Protein AF-A0A961T1R1-F1 (afdb_monomer)

Foldseek 3Di:
DFAWEKEWDDQPPPVFNWGWTWIWTDGPPDIDTWTWTWGQDPQAIWTWTRVDLVDPTWTFDHWDDDPQKIWTWTDHDPKTWIWIWGQDPQQKTWIWIFIADPNDTHTDYIYIYHHPPPPPDPDPPPPPDD

Mean predicted aligned error: 10.53 Å

Secondary structure (DSSP, 8-state):
-PEEEEEE------SSSEEEEEEEEEETTEEEEEEEEEEEETTEEEEEETTTTTTTSEEEEEEEEETTEEEEEEEETTEEEEEEEEE-TTSEEEEEEEEEETTEEEEEEEEEEE-TT-------------

Structure (mmCIF, N/CA/C/O backbone):
data_AF-A0A961T1R1-F1
#
_entry.id   AF-A0A961T1R1-F1
#
loop_
_atom_site.group_PDB
_atom_site.id
_atom_site.type_symbol
_atom_site.label_atom_id
_atom_site.label_alt_id
_atom_site.label_comp_id
_atom_site.label_asym_id
_atom_site.label_entity_id
_atom_site.label_seq_id
_atom_site.pdbx_PDB_ins_code
_atom_site.Cartn_x
_atom_site.Cartn_y
_atom_site.Cartn_z
_atom_site.occupancy
_atom_site.B_iso_or_equiv
_atom_site.auth_seq_id
_atom_site.auth_comp_id
_atom_site.auth_asym_id
_atom_site.auth_atom_id
_atom_site.pdbx_PDB_model_num
ATOM 1 N N . GLY A 1 1 ? -12.374 -0.203 -14.661 1.00 46.94 1 GLY A N 1
ATOM 2 C CA . GLY A 1 1 ? -11.634 0.342 -13.509 1.00 46.94 1 GLY A CA 1
ATOM 3 C C . GLY A 1 1 ? -10.651 1.372 -14.010 1.00 46.94 1 GLY A C 1
ATOM 4 O O . GLY A 1 1 ? -10.076 1.163 -15.072 1.00 46.94 1 GLY A O 1
ATOM 5 N N . THR A 1 2 ? -10.496 2.482 -13.298 1.00 49.75 2 THR A N 1
ATOM 6 C CA . THR A 1 2 ? -9.517 3.521 -13.637 1.00 49.75 2 THR A CA 1
ATOM 7 C C . THR A 1 2 ? -8.108 2.965 -13.434 1.00 49.75 2 THR A C 1
ATOM 9 O O . THR A 1 2 ? -7.795 2.451 -12.362 1.00 49.75 2 THR A O 1
ATOM 12 N N . LYS A 1 3 ? -7.271 3.005 -14.476 1.00 52.84 3 LYS A N 1
ATOM 13 C CA . LYS A 1 3 ? -5.871 2.574 -14.403 1.00 52.84 3 LYS A CA 1
ATOM 14 C C . LYS A 1 3 ? -5.019 3.774 -14.004 1.00 52.84 3 LYS A C 1
ATOM 16 O O . LYS A 1 3 ? -5.028 4.779 -14.710 1.00 52.84 3 LYS A O 1
ATOM 21 N N . PHE A 1 4 ? -4.300 3.652 -12.895 1.00 57.81 4 PHE A N 1
ATOM 22 C CA . PHE A 1 4 ? -3.388 4.678 -12.409 1.00 57.81 4 PHE A CA 1
ATOM 23 C C . PHE A 1 4 ? -1.975 4.276 -12.831 1.00 57.81 4 PHE A C 1
ATOM 25 O O . PHE A 1 4 ? -1.487 3.214 -12.442 1.00 57.81 4 PHE A O 1
ATOM 32 N N . THR A 1 5 ? -1.325 5.096 -13.655 1.00 61.16 5 THR A N 1
ATOM 33 C CA . THR A 1 5 ? 0.105 4.922 -13.949 1.00 61.16 5 THR A CA 1
ATOM 34 C C . THR A 1 5 ? 0.869 5.866 -13.046 1.00 61.16 5 THR A C 1
ATOM 36 O O . THR A 1 5 ? 0.666 7.076 -13.129 1.00 61.16 5 THR A O 1
ATOM 39 N N . CYS A 1 6 ? 1.711 5.328 -12.176 1.00 60.31 6 CYS A N 1
ATOM 40 C CA . CYS A 1 6 ? 2.335 6.100 -11.116 1.00 60.31 6 CYS A CA 1
ATOM 41 C C . CYS A 1 6 ? 3.854 5.983 -11.188 1.00 60.31 6 CYS A C 1
ATOM 43 O O . CYS A 1 6 ? 4.381 4.890 -11.388 1.00 60.31 6 CYS A O 1
ATOM 45 N N . VAL A 1 7 ? 4.544 7.104 -11.005 1.00 59.06 7 VAL A N 1
ATOM 46 C CA . VAL A 1 7 ? 6.009 7.169 -10.938 1.00 59.06 7 VAL A CA 1
ATOM 47 C C . VAL A 1 7 ? 6.397 7.413 -9.488 1.00 59.06 7 VAL A C 1
ATOM 49 O O . VAL A 1 7 ? 5.866 8.344 -8.883 1.00 59.06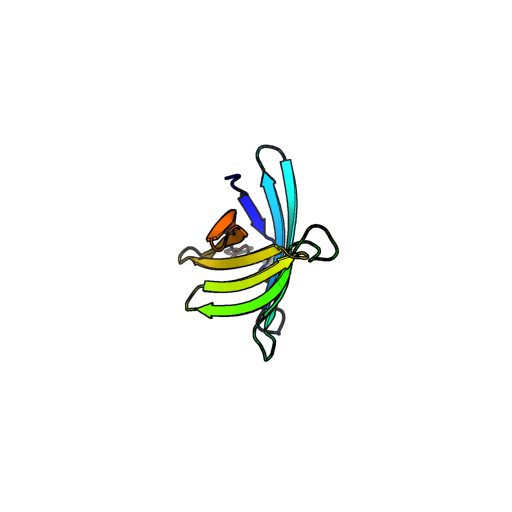 7 VAL A O 1
ATOM 52 N N . PHE A 1 8 ? 7.281 6.576 -8.940 1.00 62.59 8 PHE A N 1
ATOM 53 C CA . PHE A 1 8 ? 7.627 6.578 -7.519 1.00 62.59 8 PHE A CA 1
ATOM 54 C C . PHE A 1 8 ? 9.115 6.802 -7.284 1.00 62.59 8 PHE A C 1
ATOM 56 O O . PHE A 1 8 ? 9.960 6.046 -7.757 1.00 62.59 8 PHE A O 1
ATOM 63 N N . ASN A 1 9 ? 9.415 7.841 -6.515 1.00 53.50 9 ASN A N 1
ATOM 64 C CA . ASN A 1 9 ? 10.756 8.313 -6.218 1.00 53.50 9 ASN A CA 1
ATOM 65 C C . ASN A 1 9 ? 11.272 7.605 -4.963 1.00 53.50 9 ASN A C 1
ATOM 67 O O . ASN A 1 9 ? 11.285 8.164 -3.870 1.00 53.50 9 ASN A O 1
ATOM 71 N N . GLY A 1 10 ? 11.684 6.353 -5.137 1.00 50.00 10 GLY A N 1
ATOM 72 C CA . GLY A 1 10 ? 12.430 5.611 -4.129 1.00 50.00 10 GLY A CA 1
ATOM 73 C C . GLY A 1 10 ? 11.620 4.538 -3.409 1.00 50.00 10 GLY A C 1
ATOM 74 O O . GLY A 1 10 ? 10.482 4.729 -2.995 1.00 50.00 10 GLY A O 1
ATOM 75 N N . LEU A 1 11 ? 12.262 3.384 -3.253 1.00 54.12 11 LEU A N 1
ATOM 76 C CA . LEU A 1 11 ? 11.958 2.412 -2.215 1.00 54.12 11 LEU A CA 1
ATOM 77 C C . LEU A 1 11 ? 13.038 2.629 -1.161 1.00 54.12 11 LEU A C 1
ATOM 79 O O . LEU A 1 11 ? 14.054 1.943 -1.214 1.00 54.12 11 LEU A O 1
ATOM 83 N N . GLU A 1 12 ? 12.907 3.620 -0.276 1.00 48.81 12 GLU A N 1
ATOM 84 C CA . GLU A 1 12 ? 13.886 3.739 0.809 1.00 48.81 12 GLU A CA 1
ATOM 85 C C . GLU A 1 12 ? 13.743 2.503 1.703 1.00 48.81 12 GLU A C 1
ATOM 87 O O . GLU A 1 12 ? 12.706 2.336 2.362 1.00 48.81 12 GLU A O 1
ATOM 92 N N . PRO A 1 13 ? 14.762 1.628 1.777 1.00 46.31 13 PRO A N 1
ATOM 93 C CA . PRO A 1 13 ? 14.811 0.636 2.819 1.00 46.31 13 PRO A CA 1
ATOM 94 C C . PRO A 1 13 ? 15.302 1.389 4.052 1.00 46.31 13 PRO A C 1
ATOM 96 O O . PRO A 1 13 ? 16.464 1.282 4.440 1.00 46.31 13 PRO A O 1
ATOM 99 N N . SER A 1 14 ? 14.430 2.203 4.660 1.00 46.06 14 SER A N 1
ATOM 100 C CA . SER A 1 14 ? 14.704 2.665 6.016 1.00 46.06 14 SER A CA 1
ATOM 101 C C . SER A 1 14 ? 15.005 1.409 6.838 1.00 46.06 14 SER A C 1
ATOM 103 O O . SER A 1 14 ? 14.399 0.358 6.616 1.00 46.06 14 SER A O 1
ATOM 105 N N . SER A 1 15 ? 15.984 1.483 7.730 1.00 47.28 15 SER A N 1
ATOM 106 C CA . SER A 1 15 ? 16.612 0.382 8.483 1.00 47.28 15 SER A CA 1
ATOM 107 C C . SER A 1 15 ? 15.664 -0.560 9.260 1.00 47.28 15 SER A C 1
ATOM 109 O O . SER A 1 15 ? 16.107 -1.488 9.937 1.00 47.28 15 SER A O 1
ATOM 111 N N . ARG A 1 16 ? 14.346 -0.371 9.141 1.00 52.75 16 ARG A N 1
ATOM 112 C CA . ARG A 1 16 ? 13.259 -1.242 9.585 1.00 52.75 16 ARG A CA 1
ATOM 113 C C . ARG A 1 16 ? 12.568 -1.814 8.349 1.00 52.75 16 ARG A C 1
ATOM 115 O O . ARG A 1 16 ? 11.941 -1.062 7.618 1.00 52.75 16 ARG A O 1
ATOM 122 N N . LYS A 1 17 ? 12.649 -3.138 8.151 1.00 64.88 17 LYS A N 1
ATOM 123 C CA . LYS A 1 17 ? 11.979 -3.929 7.090 1.00 64.88 17 LYS A CA 1
ATOM 124 C C . LYS A 1 17 ? 10.616 -3.318 6.699 1.00 64.88 17 LYS A C 1
ATOM 126 O O . LYS A 1 17 ? 9.613 -3.611 7.331 1.00 64.88 17 LYS A O 1
ATOM 131 N N . GLY A 1 18 ? 10.566 -2.450 5.703 1.00 64.75 18 GLY A N 1
ATOM 132 C CA . GLY A 1 18 ? 9.427 -1.573 5.437 1.00 64.75 18 GLY A CA 1
ATOM 133 C C . GLY A 1 18 ? 9.570 -0.930 4.067 1.00 64.75 18 GLY A C 1
ATOM 134 O O . GLY A 1 18 ? 10.571 -1.151 3.389 1.00 64.75 18 GLY A O 1
ATOM 135 N N . MET A 1 19 ? 8.559 -0.183 3.645 1.00 70.38 19 MET A N 1
ATOM 136 C CA . MET A 1 19 ? 8.527 0.491 2.356 1.00 70.38 19 MET A CA 1
ATOM 137 C C . MET A 1 19 ? 7.972 1.896 2.546 1.00 70.38 19 MET A C 1
ATOM 139 O O . MET A 1 19 ? 6.921 2.069 3.163 1.00 70.38 19 MET A O 1
ATOM 143 N N . ASN A 1 20 ? 8.683 2.881 2.012 1.00 72.06 20 ASN A N 1
ATOM 144 C CA . ASN A 1 20 ? 8.162 4.220 1.809 1.00 72.06 20 ASN A CA 1
ATOM 145 C C . ASN A 1 20 ? 8.062 4.458 0.305 1.00 72.06 20 ASN A C 1
ATOM 147 O O . ASN A 1 20 ? 8.930 4.025 -0.449 1.00 72.06 20 ASN A O 1
ATOM 151 N N . ILE A 1 21 ? 6.966 5.068 -0.107 1.00 73.00 21 ILE A N 1
ATOM 152 C CA . ILE A 1 21 ? 6.543 5.223 -1.484 1.00 73.00 21 ILE A CA 1
ATOM 153 C C . ILE A 1 21 ? 6.051 6.668 -1.605 1.00 73.00 21 ILE A C 1
ATOM 155 O O . ILE A 1 21 ? 5.034 7.017 -1.012 1.00 73.00 21 ILE A O 1
ATOM 159 N N . ASP A 1 22 ? 6.742 7.503 -2.376 1.00 73.94 22 ASP A N 1
ATOM 160 C CA . ASP A 1 22 ? 6.291 8.860 -2.717 1.00 73.94 22 ASP A CA 1
ATOM 161 C C . ASP A 1 22 ? 6.312 9.036 -4.234 1.00 73.94 22 ASP A C 1
ATOM 163 O O . ASP A 1 22 ? 7.289 8.675 -4.895 1.00 73.94 22 ASP A O 1
ATOM 167 N N . GLY A 1 23 ? 5.214 9.505 -4.816 1.00 69.25 23 GLY A N 1
ATOM 168 C CA . GLY A 1 23 ? 5.054 9.539 -6.259 1.00 69.25 23 GLY A CA 1
ATOM 169 C C . GLY A 1 23 ? 3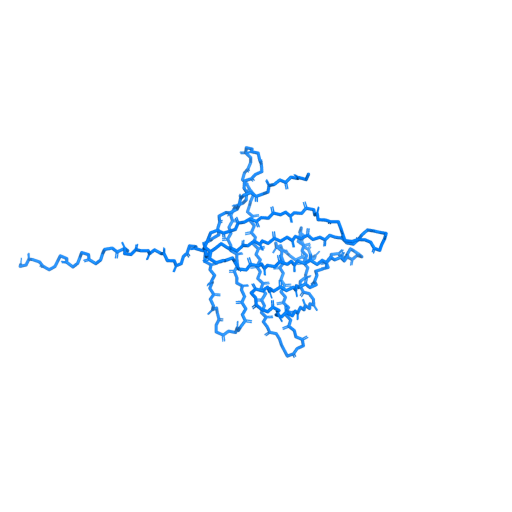.849 10.323 -6.740 1.00 69.25 23 GLY A C 1
ATOM 170 O O . GLY A 1 23 ? 3.080 10.886 -5.966 1.00 69.25 23 GLY A O 1
ATOM 171 N N . ASN A 1 24 ? 3.678 10.349 -8.058 1.00 71.31 24 ASN A N 1
ATOM 172 C CA . ASN A 1 24 ? 2.522 10.959 -8.708 1.00 71.31 24 ASN A CA 1
ATOM 173 C C . ASN A 1 24 ? 1.861 9.950 -9.643 1.00 71.31 24 ASN A C 1
ATOM 175 O O . ASN A 1 24 ? 2.536 9.291 -10.434 1.00 71.31 24 ASN A O 1
ATOM 179 N N . CYS A 1 25 ? 0.537 9.861 -9.572 1.00 70.94 25 CYS A N 1
ATOM 180 C CA . CYS A 1 25 ? -0.286 9.009 -10.412 1.00 70.94 25 CYS A CA 1
ATOM 181 C C . CYS A 1 25 ? -1.016 9.815 -11.471 1.00 70.94 25 CYS A C 1
ATOM 183 O O . CYS A 1 25 ? -1.775 10.734 -11.162 1.00 70.94 25 CYS A O 1
ATOM 185 N N . ARG A 1 26 ? -0.839 9.415 -12.727 1.00 71.88 26 ARG A N 1
ATOM 186 C CA . ARG A 1 26 ? -1.588 9.959 -13.849 1.00 71.88 26 ARG A CA 1
ATOM 187 C C . ARG A 1 26 ? -2.942 9.262 -13.971 1.00 71.88 26 ARG A C 1
ATOM 189 O O . ARG A 1 26 ? -3.011 8.038 -14.104 1.00 71.88 26 ARG A O 1
ATOM 196 N N . VAL A 1 27 ? -4.003 10.062 -13.988 1.00 66.88 27 VAL A N 1
ATOM 197 C CA . VAL A 1 27 ? -5.405 9.660 -14.144 1.00 66.88 27 VAL A CA 1
ATOM 198 C C . VAL A 1 27 ? -5.986 10.397 -15.343 1.00 66.88 27 VAL A C 1
ATOM 200 O O . VAL A 1 27 ? -6.434 11.539 -15.247 1.00 66.88 27 VAL A O 1
ATOM 203 N N . GLY A 1 28 ? -5.919 9.769 -16.517 1.00 71.31 28 GLY A N 1
ATOM 204 C CA . GLY A 1 28 ? -6.260 10.440 -17.772 1.00 71.31 28 GLY A CA 1
ATOM 205 C C . GLY A 1 28 ? -5.286 11.586 -18.071 1.00 71.31 28 GLY A C 1
ATOM 206 O O . GLY A 1 28 ? -4.152 11.334 -18.483 1.00 71.31 28 GLY A O 1
ATOM 207 N N . VAL A 1 29 ? -5.727 12.832 -17.869 1.00 71.75 29 VAL A N 1
ATOM 208 C CA . VAL A 1 29 ? -4.920 14.058 -18.049 1.00 71.75 29 VAL A CA 1
ATOM 209 C C . VAL A 1 29 ? -4.439 14.681 -16.735 1.00 71.75 29 VAL A C 1
ATOM 211 O O . VAL A 1 29 ? -3.606 15.581 -16.769 1.00 71.75 29 VAL A O 1
ATOM 214 N N . PHE A 1 30 ? -4.928 14.205 -15.588 1.00 64.69 30 PHE A N 1
ATOM 215 C CA . PHE A 1 30 ? -4.598 14.760 -14.276 1.00 64.69 30 PHE A CA 1
ATOM 216 C C . PHE A 1 30 ? -3.461 13.986 -13.616 1.00 64.69 30 PHE A C 1
ATOM 218 O O . PHE A 1 30 ? -3.370 12.770 -13.775 1.00 64.69 30 PHE A O 1
ATOM 225 N N . ASN A 1 31 ? -2.623 14.680 -12.849 1.00 72.06 31 ASN A N 1
ATOM 226 C CA . ASN A 1 31 ? -1.629 14.068 -11.972 1.00 72.06 31 ASN A CA 1
ATOM 227 C C . ASN A 1 31 ? -2.073 14.266 -10.521 1.00 72.06 31 ASN A C 1
ATOM 229 O O . ASN A 1 31 ? -2.400 15.386 -10.133 1.00 72.06 31 ASN A O 1
ATOM 233 N N . GLN A 1 32 ? -2.087 13.191 -9.737 1.00 72.50 32 GLN A N 1
ATOM 234 C CA . GLN A 1 32 ? -2.408 13.226 -8.313 1.00 72.50 32 GLN A CA 1
ATOM 235 C C . GLN A 1 32 ? -1.225 12.711 -7.490 1.00 72.50 32 GLN A C 1
ATOM 237 O O . GLN A 1 32 ? -0.685 11.655 -7.833 1.00 72.50 32 GLN A O 1
ATOM 242 N N . PRO A 1 33 ? -0.822 13.418 -6.420 1.00 74.56 33 PRO A N 1
ATOM 243 C CA . PRO A 1 33 ? 0.209 12.927 -5.521 1.00 74.56 33 PRO A CA 1
ATOM 244 C C . PRO A 1 33 ? -0.277 11.655 -4.831 1.00 74.56 33 PRO A C 1
ATOM 246 O O . PRO A 1 33 ? -1.441 11.539 -4.448 1.00 74.56 33 PRO A O 1
ATOM 249 N N . MET A 1 34 ? 0.624 10.693 -4.681 1.00 74.25 34 MET A N 1
ATOM 250 C CA . MET A 1 34 ? 0.340 9.423 -4.045 1.00 74.25 34 MET A CA 1
ATOM 251 C C . MET A 1 34 ? 1.489 9.032 -3.132 1.00 74.25 34 MET A C 1
ATOM 253 O O . MET A 1 34 ? 2.633 8.921 -3.562 1.00 74.25 34 MET A O 1
ATOM 257 N N . LYS A 1 35 ? 1.160 8.808 -1.863 1.00 78.44 35 LYS A N 1
ATOM 258 C CA . LYS A 1 35 ? 2.109 8.443 -0.816 1.00 78.44 35 LYS A CA 1
ATOM 259 C C . LYS A 1 35 ? 1.698 7.130 -0.178 1.00 78.44 35 LYS A C 1
ATOM 261 O O . LYS A 1 35 ? 0.511 6.838 -0.085 1.00 78.44 35 LYS A O 1
ATOM 266 N N . ALA A 1 36 ? 2.651 6.321 0.251 1.00 78.88 36 ALA A N 1
ATOM 267 C CA . ALA A 1 36 ? 2.391 5.176 1.106 1.00 78.88 36 ALA A CA 1
ATOM 268 C C . ALA A 1 36 ? 3.619 4.883 1.958 1.00 78.88 36 ALA A C 1
ATOM 270 O O . ALA A 1 36 ? 4.735 4.848 1.456 1.00 78.88 36 ALA A O 1
ATOM 271 N N . SER A 1 37 ? 3.418 4.616 3.238 1.00 79.75 37 SER A N 1
ATOM 272 C CA . SER A 1 37 ? 4.484 4.211 4.142 1.00 79.75 37 SER A CA 1
ATOM 273 C C . SER A 1 37 ? 4.008 3.039 4.978 1.00 79.75 37 SER A C 1
ATOM 275 O O . SER A 1 37 ? 2.907 3.059 5.515 1.00 79.75 37 SER A O 1
ATOM 277 N N . PHE A 1 38 ? 4.806 1.984 5.081 1.00 79.81 38 PHE A N 1
ATOM 278 C CA . PHE A 1 38 ? 4.523 0.886 5.994 1.00 79.81 38 PHE A CA 1
ATOM 279 C C . PHE A 1 38 ? 5.803 0.249 6.506 1.00 79.81 38 PHE A C 1
ATOM 281 O O . PHE A 1 38 ? 6.771 0.045 5.778 1.00 79.81 38 PHE A O 1
ATOM 288 N N . VAL A 1 39 ? 5.802 -0.095 7.786 1.00 79.62 39 VAL A N 1
ATOM 289 C CA . VAL A 1 39 ? 6.938 -0.672 8.499 1.00 79.62 39 VAL A CA 1
ATOM 290 C C . VAL A 1 39 ? 6.545 -2.014 9.087 1.00 79.62 39 VAL A C 1
ATOM 292 O O . VAL A 1 39 ? 5.415 -2.205 9.540 1.00 79.62 39 VAL A O 1
ATOM 295 N N . ARG A 1 40 ? 7.478 -2.965 9.093 1.00 79.19 40 ARG A N 1
ATOM 296 C CA . ARG A 1 40 ? 7.273 -4.241 9.772 1.00 79.19 40 ARG A CA 1
ATOM 297 C C . ARG A 1 40 ? 7.294 -4.030 11.278 1.00 79.19 40 ARG A C 1
ATOM 299 O O . ARG A 1 40 ? 8.242 -3.471 11.828 1.00 79.19 40 ARG A O 1
ATOM 306 N N . THR A 1 41 ? 6.264 -4.537 11.930 1.00 81.12 41 THR A N 1
ATOM 307 C CA . THR A 1 41 ? 6.126 -4.615 13.382 1.00 81.12 41 THR A CA 1
ATOM 308 C C . THR A 1 41 ? 6.356 -6.059 13.842 1.00 81.12 41 THR A C 1
ATOM 310 O O . THR A 1 41 ? 6.570 -6.965 13.030 1.00 81.12 41 THR A O 1
ATOM 313 N N . SER A 1 42 ? 6.317 -6.307 15.152 1.00 79.88 42 SER A N 1
ATOM 314 C CA . SER A 1 42 ? 6.322 -7.671 15.704 1.00 79.88 42 SER A CA 1
ATOM 315 C C . SER A 1 42 ? 5.084 -8.482 15.296 1.00 79.88 42 SER A C 1
ATOM 317 O O . SER A 1 42 ? 5.172 -9.700 15.176 1.00 79.88 42 SER A O 1
ATOM 319 N N . SER A 1 43 ? 3.957 -7.811 15.041 1.00 76.94 43 SER A N 1
ATOM 320 C CA . SER A 1 43 ? 2.662 -8.407 14.691 1.00 76.94 43 SER A CA 1
ATOM 321 C C . SER A 1 43 ? 2.358 -8.438 13.187 1.00 76.94 43 SER A C 1
ATOM 323 O O . SER A 1 43 ? 1.321 -8.967 12.793 1.00 76.94 43 SER A O 1
ATOM 325 N N . GLY A 1 44 ? 3.231 -7.891 12.334 1.00 82.06 44 GLY A N 1
ATOM 326 C CA . GLY A 1 44 ? 3.006 -7.820 10.890 1.00 82.06 44 GLY A CA 1
ATOM 327 C C . GLY A 1 44 ? 3.536 -6.523 10.294 1.00 82.06 44 GLY A C 1
ATOM 328 O O . GLY A 1 44 ? 4.741 -6.282 10.319 1.00 82.06 44 GLY A O 1
ATOM 329 N N . TYR A 1 45 ? 2.643 -5.705 9.741 1.00 84.31 45 TYR A N 1
ATOM 330 C CA . TYR A 1 45 ? 2.956 -4.402 9.153 1.00 84.31 45 TYR A CA 1
ATOM 331 C C . TYR A 1 45 ? 1.981 -3.343 9.659 1.00 84.31 45 TYR A C 1
ATOM 333 O O . TYR A 1 45 ? 0.805 -3.635 9.860 1.00 84.31 45 TYR A O 1
ATOM 341 N N . SER A 1 46 ? 2.476 -2.123 9.844 1.00 85.88 46 SER A N 1
ATOM 342 C CA . SER A 1 46 ? 1.675 -0.950 10.196 1.00 85.88 46 SER A CA 1
ATOM 343 C C . SER A 1 46 ? 2.132 0.256 9.388 1.00 85.88 46 SER A C 1
ATOM 345 O O . SER A 1 46 ? 3.307 0.345 9.023 1.00 85.88 46 SER A O 1
ATOM 347 N N . GLY A 1 47 ? 1.216 1.163 9.077 1.00 87.88 47 GLY A N 1
ATOM 348 C CA . GLY A 1 47 ? 1.505 2.314 8.237 1.00 87.88 47 GLY A CA 1
ATOM 349 C C . GLY A 1 47 ? 0.257 2.947 7.648 1.00 87.88 47 GLY A C 1
ATOM 350 O O . GLY A 1 47 ? -0.848 2.738 8.141 1.00 87.88 47 GLY A O 1
ATOM 351 N N . GLN A 1 48 ? 0.437 3.718 6.584 1.00 88.00 48 GLN A N 1
ATOM 352 C CA . GLN A 1 48 ? -0.614 4.491 5.938 1.00 88.00 48 GLN A CA 1
ATOM 353 C C . GLN A 1 48 ? -0.431 4.496 4.422 1.00 88.00 48 GLN A C 1
ATOM 355 O O . GLN A 1 48 ? 0.681 4.578 3.902 1.00 88.00 48 GLN A O 1
ATOM 360 N N . PHE A 1 49 ? -1.546 4.424 3.710 1.00 83.25 49 PHE A N 1
ATOM 361 C CA . PHE A 1 49 ? -1.662 4.753 2.297 1.00 83.25 49 PHE A CA 1
ATO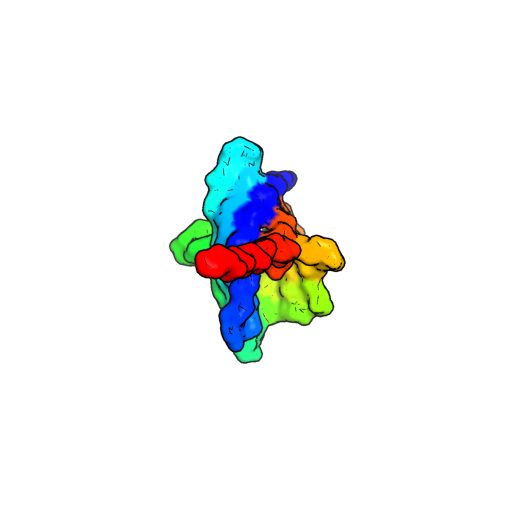M 362 C C . PHE A 1 49 ? -2.328 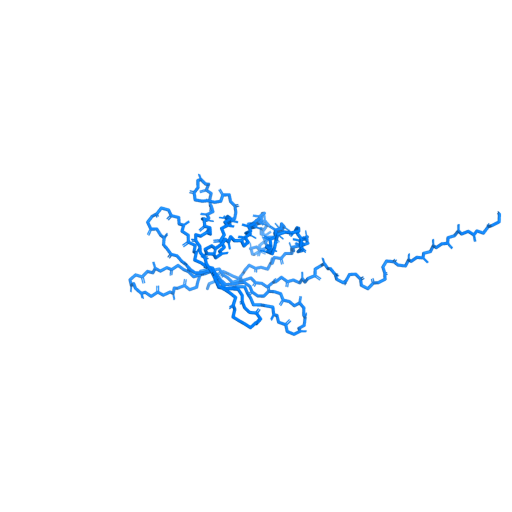6.126 2.173 1.00 83.25 49 PHE A C 1
ATOM 364 O O . PHE A 1 49 ? -3.320 6.377 2.855 1.00 83.25 49 PHE A O 1
ATOM 371 N N . LEU A 1 50 ? -1.803 6.986 1.301 1.00 83.56 50 LEU A N 1
ATOM 372 C CA . LEU A 1 50 ? -2.045 8.432 1.258 1.00 83.56 50 LEU A CA 1
ATOM 373 C C . LEU A 1 50 ? -1.845 9.046 2.652 1.00 83.56 50 LEU A C 1
ATOM 375 O O . LEU A 1 50 ? -0.801 8.829 3.261 1.00 83.56 50 LEU A O 1
ATOM 379 N N . ASP A 1 51 ? -2.854 9.742 3.168 1.00 83.62 51 ASP A N 1
ATOM 380 C CA . ASP A 1 51 ? -2.819 10.418 4.469 1.00 83.62 51 ASP A CA 1
ATOM 381 C C . ASP A 1 51 ? -3.482 9.580 5.584 1.00 83.62 51 ASP A C 1
ATOM 383 O O . ASP A 1 51 ? -3.942 10.109 6.596 1.00 83.62 51 ASP A O 1
ATOM 387 N N . GLY A 1 52 ? -3.591 8.261 5.374 1.00 83.88 52 GLY A N 1
ATOM 388 C CA . GLY A 1 52 ? -4.225 7.335 6.315 1.00 83.88 52 GLY A CA 1
ATOM 389 C C . GLY A 1 52 ? -5.739 7.525 6.461 1.00 83.88 52 GLY A C 1
ATOM 390 O O . GLY A 1 52 ? -6.370 8.314 5.755 1.00 83.88 52 GLY A O 1
ATOM 391 N N . GLU A 1 53 ? -6.343 6.776 7.385 1.00 87.94 53 GLU A N 1
ATOM 392 C CA . GLU A 1 53 ? -7.787 6.804 7.666 1.00 87.94 53 GLU A CA 1
ATOM 393 C C . GLU A 1 53 ? -8.287 8.193 8.103 1.00 87.94 53 GLU A C 1
ATOM 395 O O . GLU A 1 53 ? -9.446 8.532 7.848 1.00 87.94 53 GLU A O 1
ATOM 400 N N . ALA A 1 54 ? -7.421 8.989 8.740 1.00 85.25 54 ALA A N 1
ATOM 401 C CA . ALA A 1 54 ? -7.722 10.344 9.200 1.00 85.25 54 ALA A CA 1
ATOM 402 C C . ALA A 1 54 ? -7.872 11.363 8.053 1.00 85.25 54 ALA A C 1
ATOM 404 O O . ALA A 1 54 ? -8.554 12.371 8.229 1.00 85.25 54 ALA A O 1
ATOM 405 N N . GLY A 1 55 ? -7.258 11.101 6.896 1.00 86.81 55 GLY A N 1
ATOM 406 C CA . GLY A 1 55 ? -7.368 11.926 5.695 1.00 86.81 55 GLY A CA 1
ATOM 407 C C . GLY A 1 55 ? -8.156 11.235 4.582 1.00 86.81 55 GLY A C 1
ATOM 408 O O . GLY A 1 55 ? -9.214 10.632 4.797 1.00 86.81 55 GLY A O 1
ATOM 409 N N . GLU A 1 56 ? -7.622 11.313 3.362 1.00 82.12 56 GLU A N 1
ATOM 410 C CA . GLU A 1 56 ? -8.210 10.680 2.171 1.00 82.12 56 GLU A CA 1
ATOM 411 C C . GLU A 1 56 ? -7.709 9.256 1.902 1.00 82.12 56 GLU A C 1
ATOM 413 O O . GLU A 1 56 ? -8.026 8.643 0.880 1.00 82.12 56 GLU A O 1
ATOM 418 N N . GLY A 1 57 ? -6.940 8.711 2.839 1.00 84.50 57 GLY A N 1
ATOM 419 C CA . GLY A 1 57 ? -6.215 7.467 2.694 1.00 84.50 57 GLY A CA 1
ATOM 420 C C . GLY A 1 57 ? -6.820 6.274 3.416 1.00 84.50 57 GLY A C 1
ATOM 421 O O . GLY A 1 57 ? -8.018 6.190 3.687 1.00 84.50 57 GLY A O 1
ATOM 422 N N . MET A 1 58 ? -5.955 5.307 3.705 1.00 87.75 58 MET A N 1
ATOM 423 C CA . MET A 1 58 ? -6.288 4.114 4.477 1.00 87.75 58 MET A CA 1
ATOM 424 C C . MET A 1 58 ? -5.125 3.738 5.383 1.00 87.75 58 MET A C 1
ATOM 426 O O . MET A 1 58 ? -3.967 3.828 4.978 1.00 87.75 58 MET A O 1
ATOM 430 N N . ASP A 1 59 ? -5.432 3.227 6.564 1.00 90.94 59 ASP A N 1
ATOM 431 C CA . ASP A 1 59 ? -4.426 2.702 7.478 1.00 90.94 59 ASP A CA 1
ATOM 432 C C . ASP A 1 59 ? -4.064 1.270 7.101 1.00 90.94 59 ASP A C 1
ATOM 434 O O . ASP A 1 59 ? -4.939 0.453 6.807 1.00 90.94 59 ASP A O 1
ATOM 438 N N . VAL A 1 60 ? -2.772 0.960 7.141 1.00 89.19 60 VAL A N 1
ATOM 439 C CA . VAL A 1 60 ? -2.247 -0.402 7.072 1.00 89.19 60 VAL A CA 1
ATOM 440 C C . VAL A 1 60 ? -2.267 -0.971 8.486 1.00 89.19 60 VAL A C 1
ATOM 442 O O . VAL A 1 60 ? -1.549 -0.492 9.360 1.00 89.19 60 VAL A O 1
ATOM 445 N N . ILE A 1 61 ? -3.093 -1.991 8.709 1.00 91.06 61 ILE A N 1
ATOM 446 C CA . ILE A 1 61 ? -3.362 -2.554 10.046 1.00 91.06 61 ILE A CA 1
ATOM 447 C C . ILE A 1 61 ? -2.805 -3.968 10.237 1.00 91.06 61 ILE A C 1
ATOM 449 O O . ILE A 1 61 ? -2.949 -4.563 11.303 1.00 91.06 61 ILE A O 1
ATOM 453 N N . GLY A 1 62 ? -2.197 -4.529 9.199 1.00 89.06 62 GLY A N 1
ATOM 454 C CA . GLY A 1 62 ? -1.644 -5.870 9.225 1.00 89.06 62 GLY A CA 1
ATOM 455 C C . GLY A 1 62 ? -1.071 -6.253 7.875 1.00 89.06 62 GLY A C 1
ATOM 456 O O . GLY A 1 62 ? -1.202 -5.530 6.888 1.00 89.06 62 GLY A O 1
ATOM 457 N N . GLY A 1 63 ? -0.420 -7.408 7.822 1.00 85.19 63 GLY A N 1
ATOM 458 C CA . GLY A 1 63 ? 0.058 -7.939 6.560 1.00 85.19 63 GLY A CA 1
ATOM 459 C C . GLY A 1 63 ? 1.094 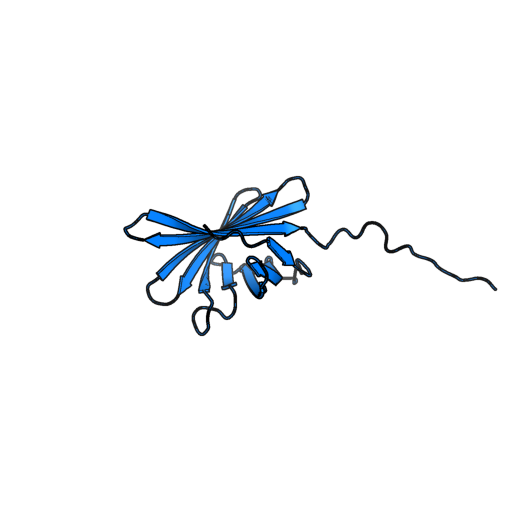-9.029 6.712 1.00 85.19 63 GLY A C 1
ATOM 460 O O . GLY A 1 63 ? 1.616 -9.298 7.794 1.00 85.19 63 GLY A O 1
ATOM 461 N N . ARG A 1 64 ? 1.406 -9.652 5.583 1.00 84.12 64 ARG A N 1
ATOM 462 C CA . ARG A 1 64 ? 2.367 -10.741 5.485 1.00 84.12 64 ARG A CA 1
ATOM 463 C C . ARG A 1 64 ? 3.140 -10.682 4.182 1.00 84.12 64 ARG A C 1
ATOM 465 O O . ARG A 1 64 ? 2.666 -10.180 3.164 1.00 84.12 64 ARG A O 1
ATOM 472 N N . PHE A 1 65 ? 4.322 -11.273 4.232 1.00 79.19 65 PHE A N 1
ATOM 473 C CA . PHE A 1 65 ? 5.145 -11.525 3.065 1.00 79.19 65 PHE A CA 1
ATOM 474 C C . PHE A 1 65 ? 4.868 -12.934 2.535 1.00 79.19 65 PHE A C 1
ATOM 476 O O . PHE A 1 65 ? 4.791 -13.886 3.311 1.00 79.19 65 PHE A O 1
ATOM 483 N N . ALA A 1 66 ? 4.711 -13.065 1.224 1.00 80.00 66 ALA A N 1
ATOM 484 C CA . ALA A 1 66 ? 4.470 -14.323 0.534 1.00 80.00 66 ALA A CA 1
ATOM 485 C C . ALA A 1 66 ? 5.271 -14.349 -0.778 1.00 80.00 66 ALA A C 1
ATOM 487 O O . ALA A 1 66 ? 4.796 -13.902 -1.823 1.00 80.00 66 ALA A O 1
ATOM 488 N N . GLY A 1 67 ? 6.501 -14.867 -0.726 1.00 81.88 67 GLY A N 1
ATOM 489 C CA . GLY A 1 67 ? 7.373 -14.977 -1.900 1.00 81.88 67 GLY A CA 1
ATOM 490 C C . GLY A 1 67 ? 7.836 -13.610 -2.404 1.00 81.88 67 GLY A C 1
ATOM 491 O O . GLY A 1 67 ? 8.614 -12.955 -1.738 1.00 81.88 67 GLY A O 1
ATOM 492 N N . SER A 1 68 ? 7.367 -13.162 -3.566 1.00 77.94 68 SER A N 1
ATOM 493 C CA . SER A 1 68 ? 7.643 -11.815 -4.103 1.00 77.94 68 SER A CA 1
ATOM 494 C C . SER A 1 68 ? 6.546 -10.791 -3.776 1.00 77.94 68 SER A C 1
ATOM 496 O O . SER A 1 68 ? 6.562 -9.668 -4.287 1.00 77.94 68 SER A O 1
ATOM 498 N N . LYS A 1 69 ? 5.553 -11.189 -2.968 1.00 83.69 69 LYS A N 1
ATOM 499 C CA . LYS A 1 69 ? 4.345 -10.410 -2.688 1.00 83.69 69 LYS A CA 1
ATOM 500 C C . LYS A 1 69 ? 4.305 -9.961 -1.237 1.00 83.69 69 LYS A C 1
ATOM 502 O O . LYS A 1 69 ? 4.495 -10.760 -0.324 1.00 83.69 69 LYS A O 1
ATOM 507 N N . VAL A 1 70 ? 3.953 -8.704 -1.026 1.00 82.62 70 VAL A N 1
ATOM 508 C CA . VAL A 1 70 ? 3.475 -8.186 0.252 1.00 82.62 70 VAL A CA 1
ATOM 509 C C . VAL A 1 70 ? 1.960 -8.082 0.156 1.00 82.62 70 VAL A C 1
ATOM 511 O O . VAL A 1 70 ? 1.437 -7.458 -0.764 1.00 82.62 70 VAL A O 1
ATOM 514 N N . VAL A 1 71 ? 1.250 -8.709 1.087 1.00 88.56 71 VAL A N 1
ATOM 515 C CA . VAL A 1 71 ? -0.205 -8.591 1.211 1.00 88.56 71 VAL A CA 1
ATOM 516 C C . VAL A 1 71 ? -0.482 -7.893 2.529 1.00 88.56 71 VAL A C 1
ATOM 518 O O . VAL A 1 71 ? -0.159 -8.450 3.576 1.00 88.56 71 VAL A O 1
ATOM 521 N N . VAL A 1 72 ? -1.045 -6.690 2.480 1.00 88.50 72 VAL A N 1
ATOM 522 C CA . VAL A 1 72 ? -1.371 -5.893 3.665 1.00 88.50 72 VAL A CA 1
ATOM 523 C C . VAL A 1 72 ? -2.868 -5.642 3.768 1.00 88.50 72 VAL A C 1
ATOM 525 O O . VAL A 1 72 ? -3.554 -5.439 2.764 1.00 88.50 72 VAL A O 1
ATOM 528 N N . ASP A 1 73 ? -3.370 -5.660 4.994 1.00 91.75 73 ASP A N 1
ATOM 529 C CA . ASP A 1 73 ? -4.749 -5.318 5.312 1.00 91.75 73 ASP A CA 1
ATOM 530 C C . ASP A 1 73 ? -4.859 -3.806 5.483 1.00 91.75 73 ASP A C 1
ATOM 532 O O . ASP A 1 73 ? -4.068 -3.192 6.204 1.00 91.75 73 ASP A O 1
ATOM 536 N N . VAL A 1 74 ? -5.850 -3.214 4.819 1.00 90.56 74 VAL A N 1
ATOM 537 C CA . VAL A 1 74 ? -6.079 -1.767 4.821 1.00 90.56 74 VAL A CA 1
ATOM 538 C C . VAL A 1 74 ? -7.476 -1.421 5.322 1.00 90.56 74 VAL A C 1
ATOM 540 O O . VAL A 1 74 ? -8.437 -2.166 5.103 1.00 90.56 74 VAL A O 1
ATOM 543 N N . LYS A 1 75 ? -7.603 -0.288 6.007 1.00 90.56 75 LYS A N 1
ATOM 544 C CA . LYS A 1 75 ? -8.843 0.152 6.653 1.00 90.56 75 LYS A CA 1
ATOM 545 C C . LYS A 1 75 ? -9.078 1.649 6.463 1.00 90.56 75 LYS A C 1
ATOM 547 O O . LYS A 1 75 ? -8.155 2.441 6.595 1.00 90.56 75 LYS A O 1
ATOM 552 N N . ARG A 1 76 ? -10.339 2.027 6.234 1.00 89.44 76 ARG A N 1
ATOM 553 C CA . ARG A 1 76 ? -10.831 3.406 6.385 1.00 89.44 76 ARG A CA 1
ATOM 554 C C . ARG A 1 76 ? -12.236 3.373 6.978 1.00 89.44 76 ARG A C 1
ATOM 556 O O . ARG A 1 76 ? -13.165 2.928 6.310 1.00 89.44 76 ARG A O 1
ATOM 563 N N . LYS A 1 77 ? -12.414 3.833 8.213 1.00 86.69 77 LYS A N 1
ATOM 564 C CA . LYS A 1 77 ? -13.667 3.754 8.977 1.00 86.69 77 LYS A CA 1
ATOM 565 C C . LYS A 1 77 ? -14.173 2.309 9.018 1.00 86.69 77 LYS A C 1
ATOM 567 O O . LYS A 1 77 ? -13.456 1.407 9.466 1.00 86.69 77 LYS A O 1
ATOM 572 N N . ASP A 1 78 ? -15.359 2.058 8.482 1.00 85.06 78 ASP A N 1
ATOM 573 C CA . ASP A 1 78 ? -15.946 0.718 8.391 1.00 85.06 78 ASP A CA 1
ATOM 574 C C . ASP A 1 78 ? -15.531 -0.037 7.122 1.00 85.06 78 ASP A C 1
ATOM 576 O O . ASP A 1 78 ? -15.721 -1.250 7.020 1.00 85.06 78 ASP A O 1
ATOM 580 N N . LEU A 1 79 ? -14.886 0.642 6.168 1.00 85.31 79 LEU A N 1
ATOM 581 C CA . LEU A 1 79 ? -14.340 -0.003 4.985 1.00 85.31 79 LEU A CA 1
ATOM 582 C C . LEU A 1 79 ? -13.096 -0.808 5.362 1.00 85.31 79 LEU A C 1
ATOM 584 O O . LEU A 1 79 ? -12.210 -0.373 6.107 1.00 85.31 79 LEU A O 1
ATOM 588 N N . ARG A 1 80 ? -13.039 -2.022 4.824 1.00 90.81 80 ARG A N 1
ATOM 589 C CA . ARG A 1 80 ? -11.901 -2.934 4.924 1.00 90.81 80 ARG A CA 1
ATOM 590 C C . ARG A 1 80 ? -11.474 -3.319 3.525 1.00 90.81 80 ARG A C 1
ATOM 592 O O . ARG A 1 80 ? -12.317 -3.537 2.658 1.00 90.81 80 ARG A O 1
ATOM 599 N N . GLY A 1 81 ? -10.180 -3.461 3.319 1.00 91.44 81 GLY A N 1
ATOM 600 C CA . GLY A 1 81 ? -9.610 -3.846 2.045 1.00 91.44 81 GLY A CA 1
ATOM 601 C C . GLY A 1 81 ? -8.316 -4.617 2.210 1.00 91.44 81 GLY A C 1
ATOM 602 O O . GLY A 1 81 ? -7.851 -4.868 3.320 1.00 91.44 81 GLY A O 1
ATOM 603 N N . VAL A 1 82 ? -7.750 -4.992 1.074 1.00 91.69 82 VAL A N 1
ATOM 604 C CA . VAL A 1 82 ? -6.451 -5.644 0.972 1.00 91.69 82 VAL A CA 1
ATOM 605 C C . VAL A 1 82 ? -5.661 -4.927 -0.106 1.00 91.69 82 VAL A C 1
ATOM 607 O O . VAL A 1 82 ? -6.167 -4.699 -1.208 1.00 91.69 82 VAL A O 1
ATOM 610 N N . MET A 1 83 ? -4.417 -4.598 0.203 1.00 87.81 83 MET A N 1
ATOM 611 C CA . MET A 1 83 ? -3.441 -4.147 -0.772 1.00 87.81 83 MET A CA 1
ATOM 612 C C . MET A 1 83 ? -2.429 -5.265 -1.014 1.00 87.81 83 MET A C 1
ATOM 614 O O . MET A 1 83 ? -1.894 -5.861 -0.083 1.00 87.81 83 MET A O 1
ATOM 618 N N . VAL A 1 84 ? -2.165 -5.554 -2.283 1.00 87.94 84 VAL A N 1
ATOM 619 C CA . VAL A 1 84 ? -1.162 -6.527 -2.713 1.00 87.94 84 VAL A CA 1
ATOM 620 C C . VAL A 1 84 ? -0.102 -5.788 -3.503 1.00 87.94 84 VAL A C 1
ATOM 622 O O . VAL A 1 84 ? -0.416 -5.261 -4.563 1.00 87.94 84 VAL A O 1
ATOM 625 N N . ALA A 1 85 ? 1.133 -5.780 -3.016 1.00 82.69 85 ALA A N 1
ATOM 626 C CA . ALA A 1 85 ? 2.301 -5.288 -3.732 1.00 82.69 85 ALA A CA 1
ATOM 627 C C . ALA A 1 85 ? 3.146 -6.484 -4.191 1.00 82.69 85 ALA A C 1
ATOM 629 O O . ALA A 1 85 ? 3.623 -7.260 -3.370 1.00 82.69 85 ALA A O 1
ATOM 630 N N . ASN A 1 86 ? 3.308 -6.670 -5.497 1.00 85.31 86 ASN A N 1
ATOM 631 C CA . ASN A 1 86 ? 4.034 -7.779 -6.106 1.00 85.31 86 ASN A CA 1
ATOM 632 C C . ASN A 1 86 ? 5.235 -7.259 -6.888 1.00 85.31 86 ASN A C 1
ATOM 634 O O . ASN A 1 86 ? 5.052 -6.600 -7.913 1.00 85.31 86 ASN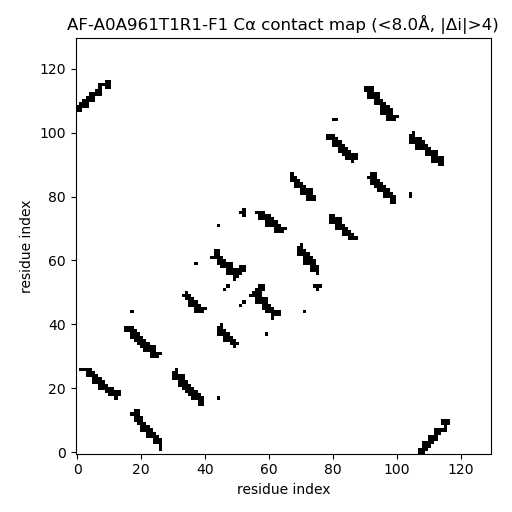 A O 1
ATOM 638 N N . LEU A 1 87 ? 6.442 -7.597 -6.441 1.00 77.81 87 LEU A N 1
ATOM 639 C CA . LEU A 1 87 ? 7.644 -7.343 -7.222 1.00 77.81 87 LEU A CA 1
ATOM 640 C C . LEU A 1 87 ? 7.701 -8.349 -8.377 1.00 77.81 87 LEU A C 1
ATOM 642 O O . LEU A 1 87 ? 7.620 -9.561 -8.176 1.00 77.81 87 LEU A O 1
ATOM 646 N N . THR A 1 88 ? 7.772 -7.832 -9.595 1.00 79.88 88 THR A N 1
ATOM 647 C CA . THR A 1 88 ? 7.895 -8.622 -10.820 1.00 79.88 88 THR A CA 1
ATOM 648 C C . THR A 1 88 ? 9.368 -8.850 -11.167 1.00 79.88 88 THR A C 1
ATOM 650 O O . THR A 1 88 ? 10.213 -8.078 -10.717 1.00 79.88 88 THR A O 1
ATOM 653 N N . PRO A 1 89 ? 9.689 -9.861 -11.995 1.00 77.88 89 PRO A N 1
ATOM 654 C CA . PRO A 1 89 ? 11.067 -10.127 -12.419 1.00 77.88 89 PRO A CA 1
ATOM 655 C C . PRO A 1 89 ? 11.759 -8.965 -13.148 1.00 77.88 89 PRO A C 1
ATOM 657 O O . PRO A 1 89 ? 12.978 -8.896 -13.130 1.00 77.88 89 PRO A O 1
ATOM 660 N N . ASN A 1 90 ? 11.001 -8.046 -13.756 1.00 75.69 90 ASN A N 1
ATOM 661 C CA . ASN A 1 90 ? 11.540 -6.896 -14.495 1.00 75.69 90 ASN A CA 1
ATOM 662 C C . ASN A 1 90 ? 11.698 -5.651 -13.598 1.00 75.69 90 ASN A C 1
ATOM 664 O O . ASN A 1 90 ? 11.483 -4.537 -14.067 1.00 75.69 90 ASN A O 1
ATOM 668 N N . ASP A 1 91 ? 11.918 -5.842 -12.294 1.00 71.75 91 ASP A N 1
ATOM 669 C CA . ASP A 1 91 ? 12.018 -4.775 -11.284 1.00 71.75 91 ASP A CA 1
ATOM 670 C C . ASP A 1 91 ? 10.824 -3.800 -11.229 1.00 71.75 91 ASP A C 1
ATOM 672 O O . ASP A 1 91 ? 10.917 -2.688 -10.705 1.00 71.75 91 ASP A O 1
ATOM 676 N N . LYS A 1 92 ? 9.649 -4.231 -11.708 1.00 75.69 92 LYS A N 1
ATOM 677 C CA . LYS A 1 92 ? 8.397 -3.474 -11.554 1.00 75.69 92 LYS A CA 1
ATOM 678 C C . LYS A 1 92 ? 7.642 -3.930 -10.319 1.00 75.69 92 LYS A C 1
ATOM 680 O O . LYS A 1 92 ? 7.458 -5.132 -10.126 1.00 75.69 92 LYS A O 1
ATOM 685 N N . LEU A 1 93 ? 7.132 -2.999 -9.526 1.00 76.25 93 LEU A N 1
ATOM 686 C CA . LEU A 1 93 ? 6.260 -3.266 -8.391 1.00 76.25 93 LEU A CA 1
ATOM 687 C C . LEU A 1 93 ? 4.799 -3.062 -8.806 1.00 76.25 93 LEU A C 1
ATOM 689 O O . LEU A 1 93 ? 4.349 -1.946 -9.035 1.00 76.25 93 LEU A O 1
ATOM 693 N N . ASN A 1 94 ? 4.034 -4.144 -8.905 1.00 82.25 94 ASN A N 1
ATOM 694 C CA . ASN A 1 94 ? 2.600 -4.072 -9.181 1.00 82.25 94 ASN A CA 1
ATOM 695 C C . ASN A 1 94 ? 1.834 -3.985 -7.869 1.00 82.25 94 ASN A C 1
ATOM 697 O O . ASN A 1 94 ? 1.881 -4.927 -7.082 1.00 82.25 94 ASN A O 1
ATOM 701 N N . ILE A 1 95 ? 1.095 -2.903 -7.651 1.00 81.12 95 ILE A N 1
ATOM 702 C CA . ILE A 1 95 ? 0.252 -2.744 -6.469 1.00 81.12 95 ILE A CA 1
ATOM 703 C C . ILE A 1 95 ? -1.218 -2.786 -6.882 1.00 81.12 95 ILE A C 1
ATOM 705 O O . ILE A 1 95 ? -1.640 -2.171 -7.858 1.00 81.12 95 ILE A O 1
ATOM 709 N N . THR A 1 96 ? -2.022 -3.548 -6.153 1.00 84.81 96 THR A N 1
ATOM 710 C CA . THR A 1 96 ? -3.474 -3.619 -6.334 1.00 84.81 96 THR A CA 1
ATOM 711 C C . THR A 1 96 ? -4.151 -3.411 -4.998 1.00 84.81 96 THR A C 1
ATOM 713 O O . THR A 1 96 ? -3.843 -4.113 -4.040 1.00 84.81 96 THR A O 1
ATOM 716 N N . ILE A 1 97 ? -5.094 -2.479 -4.945 1.00 84.88 97 ILE A N 1
ATOM 717 C CA . ILE A 1 97 ? -5.930 -2.218 -3.780 1.00 84.88 97 ILE A CA 1
ATOM 718 C C . ILE A 1 97 ? -7.337 -2.705 -4.094 1.00 84.88 97 ILE A C 1
ATOM 720 O O . ILE A 1 97 ? -7.958 -2.293 -5.079 1.00 84.88 97 ILE A O 1
ATOM 724 N N . SER A 1 98 ? -7.836 -3.581 -3.233 1.00 88.19 98 SER A N 1
ATOM 725 C CA . SER A 1 98 ? -9.196 -4.099 -3.292 1.00 88.19 98 SER A CA 1
ATOM 726 C C . SER A 1 98 ? -9.944 -3.736 -2.024 1.00 88.19 98 SER A C 1
ATOM 728 O O . SER A 1 98 ? -9.412 -3.891 -0.929 1.00 88.19 98 SER A O 1
ATOM 730 N N . VAL A 1 99 ? -11.192 -3.304 -2.158 1.00 88.00 99 VAL A N 1
ATOM 731 C CA . VAL A 1 99 ? -12.085 -3.061 -1.019 1.00 88.00 99 VAL A CA 1
ATOM 732 C C . VAL A 1 99 ? -13.080 -4.205 -0.895 1.00 88.00 99 VAL A C 1
ATOM 734 O O . VAL A 1 99 ? -13.462 -4.826 -1.888 1.00 88.00 99 VAL A O 1
ATOM 737 N N . ARG A 1 100 ? -13.481 -4.520 0.334 1.00 88.62 100 ARG A N 1
ATOM 738 C CA . ARG A 1 100 ? -14.461 -5.563 0.614 1.00 88.62 100 ARG A CA 1
ATOM 739 C C . ARG A 1 100 ? -15.867 -4.978 0.534 1.00 88.62 100 ARG A C 1
ATOM 741 O O . ARG A 1 100 ? -16.220 -4.109 1.322 1.00 88.62 100 ARG A O 1
ATOM 748 N N . VAL A 1 101 ? -16.675 -5.502 -0.382 1.00 86.75 101 VAL A N 1
ATOM 749 C CA . VAL A 1 101 ? -18.089 -5.153 -0.563 1.00 86.75 101 VAL A CA 1
ATOM 750 C C . VAL A 1 101 ? -18.886 -6.450 -0.615 1.00 86.75 101 VAL A C 1
ATOM 752 O O . VAL A 1 101 ? -18.569 -7.327 -1.416 1.00 86.75 101 VAL A O 1
ATOM 755 N N . GLN A 1 102 ? -19.899 -6.602 0.248 1.00 87.38 102 GLN A N 1
ATOM 756 C CA . GLN A 1 102 ? -20.740 -7.814 0.311 1.00 87.38 102 GLN A CA 1
ATOM 757 C C . GLN A 1 102 ? -19.905 -9.111 0.360 1.00 87.38 102 GLN A C 1
ATOM 759 O O . GLN A 1 102 ? -20.084 -10.017 -0.451 1.00 87.38 102 GLN A O 1
ATOM 764 N N . ASN A 1 103 ? -18.919 -9.158 1.261 1.00 84.25 103 ASN A N 1
ATOM 765 C CA . ASN A 1 103 ? -17.991 -10.283 1.440 1.00 84.25 103 ASN A CA 1
ATOM 766 C C . ASN A 1 103 ? -17.112 -10.629 0.218 1.00 84.25 103 ASN A C 1
ATOM 768 O O . ASN A 1 103 ? -16.431 -11.651 0.230 1.00 84.25 103 ASN A O 1
ATOM 772 N N . ARG A 1 104 ? -17.044 -9.765 -0.801 1.00 85.56 104 ARG A N 1
ATOM 773 C CA . ARG A 1 104 ? -16.182 -9.930 -1.982 1.00 85.56 104 ARG A CA 1
ATOM 774 C C . ARG A 1 104 ? -15.121 -8.839 -2.036 1.00 85.56 104 ARG A C 1
ATOM 776 O O . ARG A 1 104 ? -15.401 -7.694 -1.699 1.00 85.56 104 ARG A O 1
ATOM 783 N N . LEU A 1 105 ? -13.905 -9.187 -2.457 1.00 85.88 105 LEU A N 1
ATOM 784 C CA . LEU A 1 105 ? -12.848 -8.211 -2.730 1.00 85.88 105 LEU A CA 1
ATOM 785 C C . LEU A 1 105 ? -13.008 -7.687 -4.156 1.00 85.88 105 LEU A C 1
ATOM 787 O O . LEU A 1 105 ? -12.909 -8.452 -5.112 1.00 85.88 105 LEU A O 1
ATOM 791 N N . ILE A 1 106 ? -13.252 -6.387 -4.283 1.00 84.75 106 ILE A N 1
ATOM 792 C CA . ILE A 1 106 ? -13.402 -5.704 -5.565 1.00 84.75 106 ILE A CA 1
ATOM 793 C C . ILE A 1 106 ? -12.163 -4.827 -5.788 1.00 84.75 106 ILE A C 1
ATOM 795 O O . ILE A 1 106 ? -11.935 -3.913 -4.988 1.00 84.75 106 ILE A O 1
ATOM 799 N N . PRO A 1 107 ? -11.347 -5.085 -6.829 1.00 81.38 107 PRO A N 1
ATOM 800 C CA . PRO A 1 107 ? -10.183 -4.263 -7.129 1.00 81.38 107 PRO A CA 1
ATOM 801 C C . PRO A 1 107 ? -10.644 -2.893 -7.621 1.00 81.38 107 PRO A C 1
ATOM 803 O O . PRO A 1 107 ? -11.356 -2.781 -8.620 1.00 81.38 107 PRO A O 1
ATOM 806 N N . VAL A 1 108 ? -10.236 -1.847 -6.912 1.00 78.00 108 VAL A N 1
ATOM 807 C CA . VAL A 1 108 ? -10.625 -0.463 -7.221 1.00 78.00 108 VAL A CA 1
ATOM 808 C C . VAL A 1 108 ? -9.474 0.338 -7.802 1.00 78.00 108 VAL A C 1
ATOM 810 O O . VAL A 1 108 ? -9.699 1.218 -8.629 1.00 78.00 108 VAL A O 1
ATOM 813 N N . ILE A 1 109 ? -8.242 0.008 -7.411 1.00 74.56 109 ILE A N 1
ATOM 814 C CA . ILE A 1 109 ? -7.037 0.700 -7.860 1.00 74.56 109 ILE A CA 1
ATOM 815 C C . ILE A 1 109 ? -5.994 -0.354 -8.221 1.00 74.56 109 ILE A C 1
ATOM 817 O O . ILE A 1 109 ? -5.660 -1.217 -7.409 1.00 74.56 109 ILE A O 1
ATOM 821 N N . GLY A 1 110 ? -5.473 -0.269 -9.442 1.00 76.50 110 GLY A N 1
ATOM 822 C CA . GLY A 1 110 ? -4.307 -1.021 -9.893 1.00 76.50 110 GLY A CA 1
ATOM 823 C C . GLY A 1 110 ? -3.242 -0.053 -10.388 1.00 76.50 110 GLY A C 1
ATOM 824 O O . GLY A 1 110 ? -3.559 0.876 -11.135 1.00 76.50 110 GLY A O 1
ATOM 825 N N . MET A 1 111 ? -2.003 -0.278 -9.964 1.00 75.12 111 MET A N 1
ATOM 826 C CA . MET A 1 111 ? -0.844 0.538 -10.312 1.00 75.12 111 MET A CA 1
ATOM 827 C C . MET A 1 111 ? 0.381 -0.345 -10.566 1.00 75.12 111 MET A C 1
ATOM 829 O O . MET A 1 111 ? 0.538 -1.412 -9.971 1.00 75.12 111 MET A O 1
ATOM 833 N N . THR A 1 112 ? 1.262 0.125 -11.439 1.00 74.44 112 THR A N 1
ATOM 834 C CA . THR A 1 112 ? 2.567 -0.484 -11.714 1.00 74.44 112 THR A CA 1
ATOM 835 C C . THR A 1 112 ? 3.620 0.586 -11.518 1.00 74.44 112 THR A C 1
ATOM 837 O O . THR A 1 112 ? 3.481 1.673 -12.076 1.00 74.44 112 THR A O 1
ATOM 840 N N . LEU A 1 113 ? 4.622 0.280 -10.700 1.00 71.31 113 LEU A N 1
ATOM 841 C CA . LEU A 1 113 ? 5.706 1.184 -10.352 1.00 71.31 113 LEU A CA 1
ATOM 842 C C . LEU A 1 113 ? 6.979 0.627 -10.964 1.00 71.31 113 LEU A C 1
ATOM 844 O O . LEU A 1 113 ? 7.256 -0.562 -10.816 1.00 71.31 113 LEU A O 1
ATOM 848 N N . ASP A 1 114 ? 7.764 1.477 -11.605 1.00 68.25 114 ASP A N 1
ATOM 849 C CA . ASP A 1 114 ? 9.128 1.130 -11.982 1.00 68.25 114 ASP A CA 1
ATOM 850 C C . ASP A 1 114 ? 10.054 1.451 -10.803 1.00 68.25 114 ASP A C 1
ATOM 852 O O . ASP A 1 114 ? 9.919 2.497 -10.161 1.00 68.25 114 ASP A O 1
ATOM 856 N N . ARG A 1 115 ? 10.976 0.543 -10.471 1.00 61.59 115 ARG A N 1
ATOM 857 C CA . ARG A 1 115 ? 11.957 0.786 -9.414 1.00 61.59 115 ARG A CA 1
ATOM 858 C C . ARG A 1 115 ? 12.973 1.817 -9.900 1.00 61.59 115 ARG A C 1
ATOM 860 O O . ARG A 1 115 ? 13.955 1.471 -10.548 1.00 61.59 115 ARG A O 1
ATOM 867 N N . ILE A 1 116 ? 12.770 3.083 -9.539 1.00 51.69 116 ILE A N 1
ATOM 868 C CA . ILE A 1 116 ? 13.789 4.125 -9.709 1.00 51.69 116 ILE A CA 1
ATOM 869 C C . ILE A 1 116 ? 14.837 3.902 -8.613 1.00 51.69 116 ILE A C 1
ATOM 871 O O . ILE A 1 116 ? 14.739 4.399 -7.495 1.00 51.69 116 ILE A O 1
ATOM 875 N N . GLY A 1 117 ? 15.756 2.989 -8.901 1.00 46.69 117 GLY A N 1
ATOM 876 C CA . GLY A 1 117 ? 16.758 2.482 -7.964 1.00 46.69 117 GLY A CA 1
ATOM 877 C C . GLY A 1 117 ? 17.816 1.587 -8.610 1.00 46.69 117 GLY A C 1
ATOM 878 O O . GLY A 1 117 ? 18.736 1.156 -7.926 1.00 46.69 117 GLY A O 1
ATOM 879 N N . GLN A 1 118 ? 17.714 1.345 -9.916 1.00 40.06 118 GLN A N 1
ATOM 880 C CA . GLN A 1 118 ? 18.872 1.147 -10.776 1.00 40.06 118 GLN A CA 1
ATOM 881 C C . GLN A 1 118 ? 18.849 2.270 -11.810 1.00 40.06 118 GLN A C 1
ATOM 883 O O . GLN A 1 118 ? 18.363 2.117 -12.923 1.00 40.06 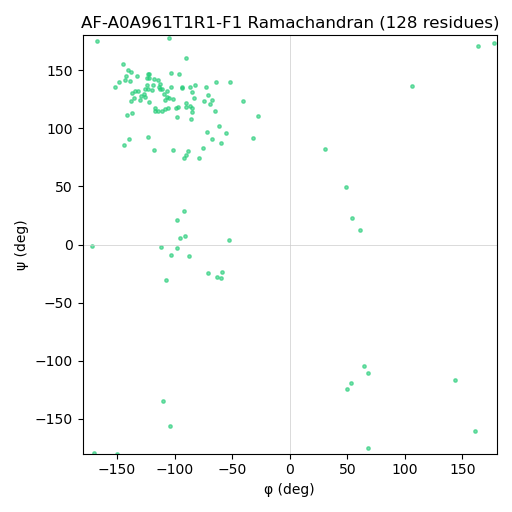118 GLN A O 1
ATOM 888 N N . THR A 1 119 ? 19.330 3.450 -11.422 1.00 33.47 119 THR A N 1
ATOM 889 C CA . THR A 1 119 ? 20.149 4.177 -12.388 1.00 33.47 119 THR A CA 1
ATOM 890 C C . THR A 1 119 ? 21.337 3.269 -12.661 1.00 33.47 119 THR A C 1
ATOM 892 O O . THR A 1 119 ? 22.235 3.165 -11.825 1.00 33.47 119 THR A O 1
ATOM 895 N N . ASP A 1 120 ? 21.295 2.585 -13.801 1.00 35.31 120 ASP A N 1
ATOM 896 C CA . ASP A 1 120 ? 22.500 2.378 -14.589 1.00 35.31 120 ASP A CA 1
ATOM 897 C C . ASP A 1 120 ? 23.282 3.697 -14.561 1.00 35.31 120 ASP A C 1
ATOM 899 O O . ASP A 1 120 ? 22.712 4.755 -14.838 1.00 35.31 120 ASP A O 1
ATOM 903 N N . ASP A 1 121 ? 24.532 3.633 -14.114 1.00 35.81 121 ASP A N 1
ATOM 904 C CA . ASP A 1 121 ? 25.572 4.627 -14.352 1.00 35.81 121 ASP A CA 1
ATOM 905 C C . ASP A 1 121 ? 25.086 6.080 -14.502 1.00 35.81 121 ASP A C 1
ATOM 907 O O . ASP A 1 121 ? 25.049 6.648 -15.597 1.00 35.81 121 ASP A O 1
ATOM 911 N N . VAL A 1 122 ? 24.856 6.768 -13.376 1.00 37.06 122 VAL A N 1
ATOM 912 C CA . VAL A 1 122 ? 25.274 8.175 -13.357 1.00 37.06 122 VAL A CA 1
ATOM 913 C C . VAL A 1 122 ? 26.794 8.134 -13.406 1.00 37.06 122 VAL A C 1
ATOM 915 O O . VAL A 1 122 ? 27.466 7.987 -12.388 1.00 37.06 122 VAL A O 1
ATOM 918 N N . VAL A 1 123 ? 27.291 8.167 -14.641 1.00 36.16 123 VAL A N 1
ATOM 919 C CA . VAL A 1 123 ? 28.679 8.323 -15.050 1.00 36.16 123 VAL A CA 1
ATOM 920 C C . VAL A 1 123 ? 29.451 9.104 -13.992 1.00 36.16 123 VAL A C 1
ATOM 922 O O . VAL A 1 123 ? 29.278 10.311 -13.817 1.00 36.16 123 VAL A O 1
ATOM 925 N N . THR A 1 124 ? 30.355 8.406 -13.309 1.00 44.81 124 THR A N 1
ATOM 926 C CA . THR A 1 124 ? 31.533 9.013 -12.705 1.00 44.81 124 THR A CA 1
ATOM 927 C C . THR A 1 124 ? 32.346 9.654 -13.823 1.00 44.81 124 THR A C 1
ATOM 929 O O . THR A 1 124 ? 33.252 9.039 -14.378 1.00 44.81 124 THR A O 1
ATOM 932 N N . SER A 1 125 ? 32.059 10.904 -14.171 1.00 35.66 125 SER A N 1
ATOM 933 C CA . SER A 1 125 ? 33.067 11.753 -14.791 1.00 35.66 125 SER A CA 1
ATOM 934 C C . SER A 1 125 ? 33.820 12.440 -13.665 1.00 35.66 125 SER A C 1
ATOM 936 O O . SER A 1 125 ? 33.574 13.595 -13.320 1.00 35.66 125 SER A O 1
ATOM 938 N N . SER A 1 126 ? 34.755 11.691 -13.082 1.00 46.81 126 SER A N 1
ATOM 939 C CA . SER A 1 126 ? 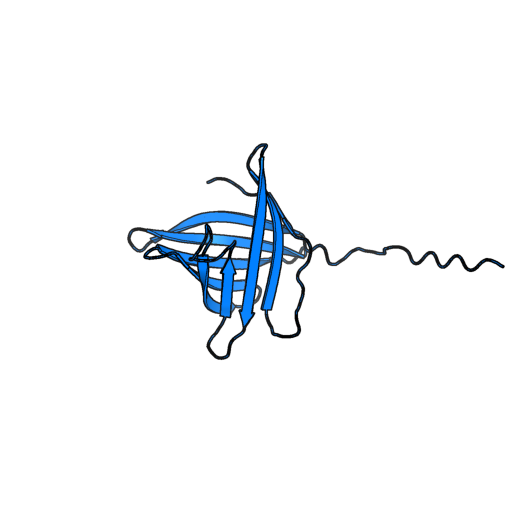35.951 12.269 -12.491 1.00 46.81 126 SER A CA 1
ATOM 940 C C . SER A 1 126 ? 36.632 13.109 -13.572 1.00 46.81 126 SER A C 1
ATOM 942 O O . SER A 1 126 ? 37.388 12.587 -14.385 1.00 46.81 126 SER A O 1
ATOM 944 N N . VAL A 1 127 ? 36.378 14.416 -13.601 1.00 46.19 127 VAL A N 1
ATOM 945 C CA . VAL A 1 127 ? 37.278 15.350 -14.282 1.00 46.19 127 VAL A CA 1
ATOM 946 C C . VAL A 1 127 ? 38.262 15.843 -13.233 1.00 46.19 127 VAL A C 1
ATOM 948 O O . VAL A 1 127 ? 38.178 16.954 -12.729 1.00 46.19 127 VAL A O 1
ATOM 951 N N . ASN A 1 128 ? 39.200 14.963 -12.886 1.00 46.53 128 ASN A N 1
ATOM 952 C CA . ASN A 1 128 ? 40.531 15.429 -12.552 1.00 46.53 128 ASN A CA 1
ATOM 953 C C . ASN A 1 128 ? 41.286 15.528 -13.878 1.00 46.53 128 ASN A C 1
ATOM 955 O O . ASN A 1 128 ? 41.606 14.510 -14.497 1.00 46.53 128 ASN A O 1
ATOM 959 N N . LYS A 1 129 ? 41.537 16.752 -14.340 1.00 44.09 129 LYS A N 1
ATOM 960 C CA . LYS A 1 129 ? 42.517 16.988 -15.395 1.00 44.09 129 LYS A CA 1
ATOM 961 C C . LYS A 1 129 ? 43.242 18.310 -15.149 1.00 44.09 129 LYS A C 1
ATOM 963 O O . LYS A 1 129 ? 42.883 19.311 -15.747 1.00 44.09 129 LYS A O 1
ATOM 968 N N . ARG A 1 130 ? 44.287 18.176 -14.325 1.00 43.47 130 ARG A N 1
ATOM 969 C CA . ARG A 1 130 ? 45.517 18.982 -14.205 1.00 43.47 130 ARG A CA 1
ATOM 970 C C . ARG A 1 130 ? 45.396 20.430 -13.750 1.00 43.47 130 ARG A C 1
ATOM 972 O O . ARG A 1 130 ? 44.763 21.233 -14.457 1.00 43.47 130 ARG A O 1
#

Radius of gyration: 16.91 Å; Cα contacts (8 Å, |Δi|>4): 298; chains: 1; bounding box: 66×34×34 Å

pLDDT: mean 72.86, std 15.99, range [33.47, 91.75]

Nearest PDB structures (foldseek):
  1yqf-assembly2_E  TM=5.388E-01  e=1.554E+00  Leishmania major
  5gw7-assembly1_A  TM=5.239E-01  e=1.833E+00  Escherichia coli K-12
  5ca3-assembly1_A  TM=4.982E-01  e=2.691E+00  Escherichia coli K-12

Sequ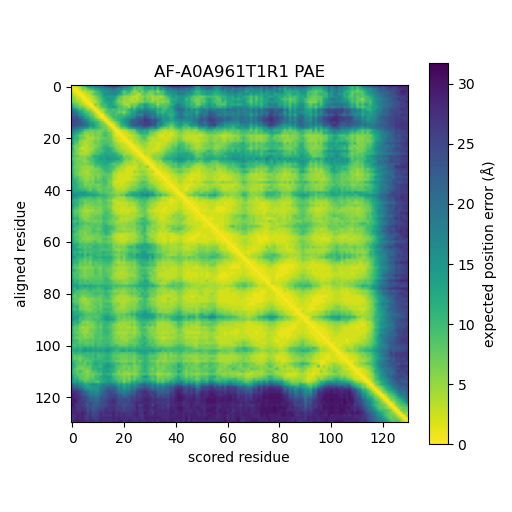ence (130 aa):
GTKFTCVFNGLEPSSRKGMNIDGNCRVGVFNQPMKASFVRTSSGYSGQFLDGEAGEGMDVIGGRFAGSKVVVDVKRKDLRGVMVANLTPNDKLNITISVRVQNRLIPVIGMTLDRIGQTDDVVTSSVNKR

Solvent-accessible surface area (backbone atoms only — not comparable to full-atom values): 7057 Å² total; per-residue (Å²): 122,68,66,36,51,34,53,39,75,32,74,52,70,54,99,53,74,39,44,38,39,42,34,42,28,36,52,91,91,45,76,41,83,43,37,32,38,35,36,54,52,98,87,28,31,40,40,25,33,54,61,13,47,90,52,91,27,24,26,31,76,25,39,50,79,57,93,60,28,40,43,31,36,31,33,37,89,91,46,42,30,40,36,38,39,32,58,44,97,84,55,29,38,37,37,38,37,21,42,54,52,95,94,37,77,45,76,62,43,46,37,52,28,59,58,62,77,69,72,74,74,81,71,84,75,77,81,82,79,132